Protein AF-A0A736MM46-F1 (afdb_monomer_lite)

Organism: Salmonella typhi (NCBI:txid90370)

pLDDT: mean 91.96, std 11.33, range [44.25, 98.31]

Structure (mmCIF, N/CA/C/O backbone):
data_AF-A0A736MM46-F1
#
_entry.id   AF-A0A736MM46-F1
#
loop_
_atom_site.group_PDB
_atom_site.id
_atom_site.type_symbol
_atom_site.label_atom_id
_atom_site.label_alt_id
_atom_site.label_comp_id
_atom_site.label_asym_id
_atom_site.label_entity_id
_atom_site.label_seq_id
_atom_site.pdbx_PDB_ins_code
_atom_site.Cartn_x
_atom_site.Cartn_y
_atom_site.Cartn_z
_atom_site.occupancy
_atom_site.B_iso_or_equiv
_atom_site.auth_seq_id
_atom_site.auth_comp_id
_atom_site.auth_asym_id
_atom_site.auth_atom_id
_atom_site.pdbx_PDB_model_num
ATOM 1 N N . LYS A 1 1 ? 10.405 -3.646 19.256 1.00 71.06 1 LYS A N 1
ATOM 2 C CA . LYS A 1 1 ? 9.034 -4.218 19.320 1.00 71.06 1 LYS A CA 1
ATOM 3 C C . LYS A 1 1 ? 7.932 -3.158 19.221 1.00 71.06 1 LYS A C 1
ATOM 5 O O . LYS A 1 1 ? 7.202 -3.185 18.248 1.00 71.06 1 LYS A O 1
ATOM 10 N N . GLN A 1 2 ? 7.819 -2.195 20.144 1.00 84.81 2 GLN A N 1
ATOM 11 C CA . GLN A 1 2 ? 6.690 -1.240 20.135 1.00 84.81 2 GLN A CA 1
ATOM 12 C C . GLN A 1 2 ? 6.642 -0.312 18.901 1.00 84.81 2 GLN A C 1
ATOM 14 O O . GLN A 1 2 ? 5.566 -0.062 18.364 1.00 84.81 2 GLN A O 1
ATOM 19 N N . ILE A 1 3 ? 7.797 0.171 18.430 1.00 89.12 3 ILE A N 1
ATOM 20 C CA . ILE A 1 3 ? 7.891 1.033 17.235 1.00 89.12 3 ILE A CA 1
ATOM 21 C C . ILE A 1 3 ? 7.431 0.283 15.981 1.00 89.12 3 ILE A C 1
ATOM 23 O O . ILE A 1 3 ? 6.640 0.805 15.205 1.00 89.12 3 ILE A O 1
ATOM 27 N N . GLU A 1 4 ? 7.869 -0.965 15.829 1.00 90.94 4 GLU A N 1
ATOM 28 C CA . GLU A 1 4 ? 7.489 -1.827 14.710 1.00 90.94 4 GLU A CA 1
ATOM 29 C C . GLU A 1 4 ? 5.974 -2.084 14.689 1.00 90.94 4 GLU A C 1
ATOM 31 O O . GLU A 1 4 ? 5.334 -1.958 13.649 1.00 90.94 4 GLU A O 1
ATOM 36 N N . THR A 1 5 ? 5.371 -2.367 15.849 1.00 94.56 5 THR A N 1
ATOM 37 C CA . THR A 1 5 ? 3.912 -2.503 15.968 1.00 94.56 5 THR A CA 1
ATOM 38 C C . THR A 1 5 ? 3.193 -1.210 15.580 1.00 94.56 5 THR A C 1
ATOM 40 O O . THR A 1 5 ? 2.220 -1.259 14.832 1.00 94.56 5 THR A O 1
ATOM 43 N N . ARG A 1 6 ? 3.684 -0.046 16.028 1.00 93.69 6 ARG A N 1
ATOM 44 C CA . ARG A 1 6 ? 3.117 1.257 15.643 1.00 93.69 6 ARG A CA 1
ATOM 45 C C . ARG A 1 6 ? 3.194 1.494 14.137 1.00 93.69 6 ARG A C 1
ATOM 47 O O . ARG A 1 6 ? 2.207 1.923 13.557 1.00 93.69 6 ARG A O 1
ATOM 54 N N . GLN A 1 7 ? 4.325 1.190 13.504 1.00 93.6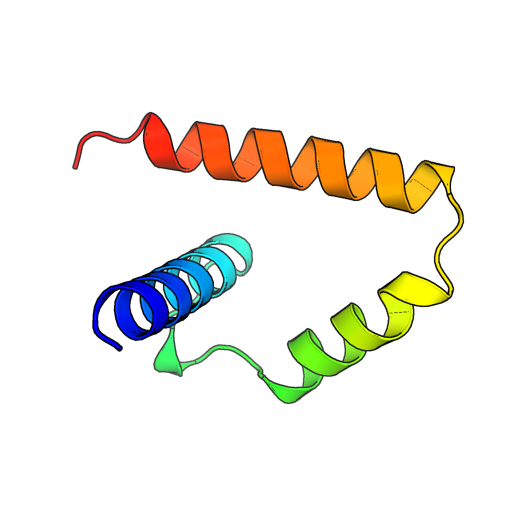9 7 GLN A N 1
ATOM 55 C CA . GLN A 1 7 ? 4.490 1.351 12.056 1.00 93.69 7 GLN A CA 1
ATOM 56 C C . GLN A 1 7 ? 3.534 0.456 11.264 1.00 93.69 7 GLN A C 1
ATOM 58 O O . GLN A 1 7 ? 2.915 0.927 10.315 1.00 93.69 7 GLN A O 1
ATOM 63 N N . LYS A 1 8 ? 3.346 -0.800 11.689 1.00 93.00 8 LYS A N 1
ATOM 64 C CA . LYS A 1 8 ? 2.372 -1.712 11.066 1.00 93.00 8 LYS A CA 1
ATOM 65 C C . LYS A 1 8 ? 0.938 -1.182 11.168 1.00 93.00 8 LYS A C 1
ATOM 67 O O . LYS A 1 8 ? 0.195 -1.260 10.197 1.00 93.00 8 LYS A O 1
ATOM 72 N N . ILE A 1 9 ? 0.567 -0.612 12.317 1.00 94.50 9 ILE A N 1
ATOM 73 C CA . ILE A 1 9 ? -0.760 -0.009 12.526 1.00 94.50 9 ILE A CA 1
ATOM 74 C C . ILE A 1 9 ? -0.949 1.225 11.637 1.00 94.50 9 ILE A C 1
ATOM 76 O O . ILE A 1 9 ? -1.983 1.349 10.985 1.00 94.50 9 ILE A O 1
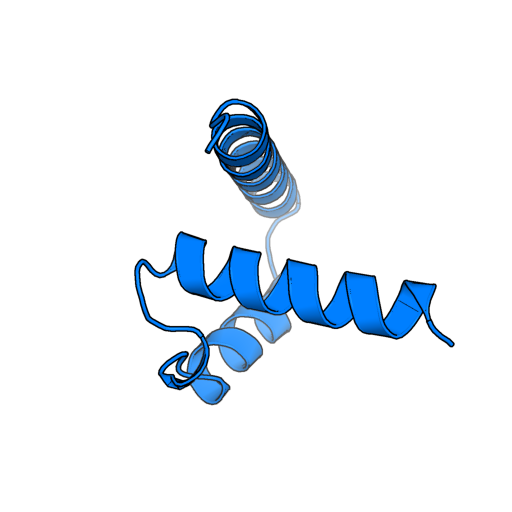ATOM 80 N N . ILE A 1 10 ? 0.048 2.114 11.585 1.00 93.88 10 ILE A N 1
ATOM 81 C CA . ILE A 1 10 ? 0.006 3.321 10.747 1.00 93.88 10 ILE A CA 1
ATOM 82 C C . ILE A 1 10 ? -0.174 2.937 9.279 1.00 93.88 10 ILE A C 1
ATOM 84 O O . ILE A 1 10 ? -1.085 3.446 8.637 1.00 93.88 10 ILE A O 1
ATOM 88 N N . LEU A 1 11 ? 0.619 1.985 8.782 1.00 95.00 11 LEU A N 1
ATOM 89 C CA . LEU A 1 11 ? 0.518 1.534 7.396 1.00 95.00 11 LEU A CA 1
ATOM 90 C C . LEU A 1 11 ? -0.867 0.952 7.083 1.00 95.00 11 LEU A C 1
ATOM 92 O O . LEU A 1 11 ? -1.441 1.255 6.042 1.00 95.00 11 LEU A O 1
ATOM 96 N N . GLY A 1 12 ? -1.434 0.152 7.993 1.00 94.75 12 GLY A N 1
ATOM 97 C CA . GLY A 1 12 ? -2.795 -0.367 7.831 1.00 94.75 12 GLY A CA 1
ATOM 98 C C . GLY A 1 12 ? -3.837 0.749 7.695 1.00 94.75 12 GLY A C 1
ATOM 99 O O . GLY A 1 12 ? -4.697 0.686 6.819 1.00 94.75 12 GLY A O 1
ATOM 100 N N . ALA A 1 13 ? -3.724 1.801 8.511 1.00 94.62 13 ALA A N 1
ATOM 101 C CA . ALA A 1 13 ? -4.605 2.965 8.435 1.00 94.62 13 ALA A CA 1
ATOM 102 C C . ALA A 1 13 ? -4.396 3.789 7.150 1.00 94.62 13 ALA A C 1
ATOM 104 O O . ALA A 1 13 ? -5.365 4.275 6.567 1.00 94.62 13 ALA A O 1
ATOM 105 N N . GLU A 1 14 ? -3.153 3.936 6.688 1.00 95.62 14 GLU A N 1
ATOM 106 C CA . GLU A 1 14 ? -2.822 4.623 5.434 1.00 95.62 14 GL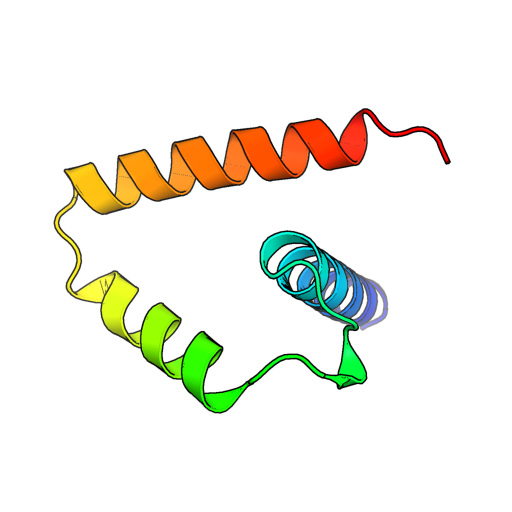U A CA 1
ATOM 107 C C . GLU A 1 14 ? -3.424 3.903 4.221 1.00 95.62 14 GLU A C 1
ATOM 109 O O . GLU A 1 14 ? -4.049 4.550 3.381 1.00 95.62 14 GLU A O 1
ATOM 114 N N . VAL A 1 15 ? -3.305 2.571 4.162 1.00 96.38 15 VAL A N 1
ATOM 115 C CA . VAL A 1 15 ? -3.893 1.745 3.093 1.00 96.38 15 VAL A CA 1
ATOM 116 C C . VAL A 1 15 ? -5.415 1.857 3.091 1.00 96.38 15 VAL A C 1
ATOM 118 O O . VAL A 1 15 ? -6.000 2.151 2.051 1.00 96.38 15 VAL A O 1
ATOM 121 N N . ALA A 1 16 ? -6.054 1.692 4.253 1.00 96.44 16 ALA A N 1
ATOM 122 C CA . ALA A 1 16 ? -7.504 1.824 4.378 1.00 96.44 16 ALA A CA 1
ATOM 123 C C . ALA A 1 16 ? -7.978 3.206 3.910 1.00 96.44 16 ALA A C 1
ATOM 125 O O . ALA A 1 16 ? -8.940 3.324 3.152 1.00 96.44 16 ALA A O 1
ATOM 126 N N . LYS A 1 17 ? -7.245 4.267 4.282 1.00 95.38 17 LYS A N 1
ATOM 127 C CA . LYS A 1 17 ? -7.617 5.617 3.871 1.00 95.38 17 LYS A CA 1
ATOM 128 C C . LYS A 1 17 ? -7.419 5.872 2.379 1.00 95.38 17 LYS A C 1
ATOM 130 O O . LYS A 1 17 ? -8.203 6.623 1.805 1.00 95.38 17 LYS A O 1
ATOM 135 N N . ALA A 1 18 ? -6.393 5.285 1.764 1.00 95.56 18 ALA A N 1
ATOM 136 C CA . ALA A 1 18 ? -6.145 5.411 0.328 1.00 95.56 18 ALA A CA 1
ATOM 137 C C . ALA A 1 18 ? -7.236 4.729 -0.510 1.00 95.56 18 ALA A C 1
ATOM 139 O O . ALA A 1 18 ? -7.567 5.213 -1.588 1.00 95.56 18 ALA A O 1
ATOM 140 N N . LEU A 1 19 ? -7.806 3.639 0.008 1.00 95.44 19 LEU A N 1
ATOM 141 C CA . LEU A 1 19 ? -8.901 2.889 -0.612 1.00 95.44 19 LEU A CA 1
ATOM 142 C C . LEU A 1 19 ? -10.295 3.392 -0.201 1.00 95.44 19 LEU A C 1
ATOM 144 O O . LEU A 1 19 ? -11.292 2.842 -0.655 1.00 95.44 19 LEU A O 1
ATOM 148 N N . ASP A 1 20 ? -10.351 4.413 0.661 1.00 95.00 20 ASP A N 1
ATOM 149 C CA . ASP A 1 20 ? -11.563 4.949 1.294 1.00 95.00 20 ASP A CA 1
ATOM 150 C C . ASP A 1 20 ? -12.481 3.861 1.876 1.00 95.00 20 ASP A C 1
ATOM 152 O O . ASP A 1 20 ? -13.699 3.871 1.711 1.00 95.00 20 ASP A O 1
ATOM 156 N N . CYS A 1 21 ? -11.873 2.904 2.578 1.00 96.00 21 CYS A N 1
ATOM 157 C CA . CYS A 1 21 ? -12.567 1.810 3.241 1.00 96.00 21 CYS A CA 1
ATOM 158 C C . CYS A 1 21 ? -12.179 1.706 4.721 1.00 96.00 21 CYS A C 1
ATOM 160 O O . CYS A 1 21 ? -11.268 2.380 5.211 1.00 96.00 21 CYS A O 1
ATOM 162 N N . ASP A 1 22 ? -12.893 0.855 5.456 1.00 95.88 22 ASP A N 1
ATOM 163 C CA . ASP A 1 22 ? -12.520 0.508 6.822 1.00 95.88 22 ASP A CA 1
ATOM 164 C C . ASP A 1 22 ? -11.337 -0.479 6.820 1.00 95.88 22 ASP A C 1
ATOM 166 O O . ASP A 1 22 ? -11.256 -1.370 5.969 1.00 95.88 22 ASP A O 1
ATOM 170 N N . VAL A 1 23 ? -10.430 -0.355 7.795 1.00 94.06 23 VAL A N 1
ATOM 171 C CA . VAL A 1 23 ? -9.214 -1.183 7.897 1.00 94.06 23 VAL A CA 1
ATOM 172 C C . VAL A 1 23 ? -9.503 -2.687 7.983 1.00 94.06 23 VAL A C 1
ATOM 174 O O . VAL A 1 23 ? -8.698 -3.496 7.521 1.00 94.06 23 VAL A O 1
ATOM 177 N N . PHE A 1 24 ? -10.654 -3.079 8.530 1.00 94.31 24 PHE A N 1
ATOM 178 C CA . PHE A 1 24 ? -11.096 -4.470 8.617 1.00 94.31 24 PHE A CA 1
ATOM 179 C C . PHE A 1 24 ? -11.684 -4.994 7.300 1.00 94.31 24 PHE A C 1
ATOM 181 O O . PHE A 1 24 ? -11.809 -6.206 7.136 1.00 94.31 24 PHE A O 1
ATOM 188 N N . THR A 1 25 ? -12.002 -4.100 6.361 1.00 96.38 25 THR A N 1
ATOM 189 C CA . THR A 1 25 ? -12.624 -4.408 5.061 1.00 96.38 25 THR A CA 1
ATOM 190 C C . THR A 1 25 ? -11.671 -4.279 3.873 1.00 96.38 25 THR A C 1
ATOM 192 O O . THR A 1 25 ? -12.082 -4.496 2.737 1.00 96.38 25 THR A O 1
ATOM 195 N N . VAL A 1 26 ? -10.399 -3.938 4.113 1.00 96.50 26 VAL A N 1
ATOM 196 C CA . VAL A 1 26 ? -9.370 -3.897 3.064 1.00 96.50 26 VAL A CA 1
ATOM 197 C C . VAL A 1 26 ? -9.282 -5.263 2.380 1.00 96.50 26 VAL A C 1
ATOM 199 O O . VAL A 1 26 ? -8.997 -6.266 3.039 1.00 96.50 26 VAL A O 1
ATOM 202 N N . ASP A 1 27 ? -9.472 -5.289 1.059 1.00 96.94 27 ASP A N 1
ATOM 203 C CA . ASP A 1 27 ? -9.216 -6.467 0.228 1.00 96.94 27 ASP A CA 1
ATOM 204 C C . ASP A 1 27 ? -7.704 -6.726 0.171 1.00 96.94 27 ASP A C 1
ATOM 206 O O . ASP A 1 27 ? -6.949 -6.094 -0.576 1.00 96.94 27 ASP A O 1
ATOM 210 N N . LYS A 1 28 ? -7.245 -7.622 1.045 1.00 95.69 28 LYS A N 1
ATOM 211 C CA . LYS A 1 28 ? -5.818 -7.900 1.230 1.00 95.69 28 LYS A CA 1
ATOM 212 C C . LYS A 1 28 ? -5.213 -8.572 0.009 1.00 95.69 28 LYS A C 1
ATOM 214 O O . LYS A 1 28 ? -4.069 -8.267 -0.323 1.00 95.69 28 LYS A O 1
ATOM 219 N N . ASP A 1 29 ? -5.962 -9.452 -0.642 1.00 97.94 29 ASP A N 1
ATOM 220 C CA . ASP A 1 29 ? -5.461 -10.242 -1.761 1.00 97.94 29 ASP A CA 1
ATOM 221 C C . ASP A 1 29 ? -5.217 -9.330 -2.963 1.00 97.94 29 ASP A C 1
ATOM 223 O O . ASP A 1 29 ? -4.136 -9.361 -3.558 1.00 97.94 29 ASP A O 1
ATOM 227 N N . LEU A 1 30 ? -6.158 -8.423 -3.243 1.00 97.25 30 LEU A N 1
ATOM 228 C CA . LEU A 1 30 ? -6.005 -7.426 -4.297 1.00 97.25 30 LEU A CA 1
ATOM 229 C C . LEU A 1 30 ? -4.842 -6.461 -4.019 1.00 97.25 30 LEU A C 1
ATOM 231 O O . LEU A 1 30 ? -4.019 -6.210 -4.902 1.00 97.25 30 LEU A O 1
ATOM 235 N N . VAL A 1 31 ? -4.746 -5.926 -2.796 1.00 96.81 31 VAL A N 1
ATOM 236 C CA . VAL A 1 31 ? -3.666 -4.994 -2.428 1.00 96.81 31 VAL A CA 1
ATOM 237 C C . VAL A 1 31 ? -2.301 -5.661 -2.554 1.00 96.81 31 VAL A C 1
ATOM 239 O O . VAL A 1 31 ? -1.401 -5.091 -3.171 1.00 96.81 31 VAL A O 1
ATOM 242 N N . LEU A 1 32 ? -2.132 -6.866 -2.005 1.00 97.44 32 LEU A N 1
ATOM 243 C CA . LEU A 1 32 ? -0.861 -7.583 -2.087 1.00 97.44 32 LEU A CA 1
ATOM 244 C C . LEU A 1 32 ? -0.523 -7.958 -3.532 1.00 97.44 32 LEU A C 1
ATOM 246 O O . LEU A 1 32 ? 0.627 -7.784 -3.929 1.00 97.44 32 LEU A O 1
ATOM 250 N N . GLY A 1 33 ? -1.510 -8.373 -4.332 1.00 98.31 33 GLY A N 1
ATOM 251 C CA . GLY A 1 33 ? -1.336 -8.615 -5.765 1.00 98.31 33 GLY A CA 1
ATOM 252 C C . GLY A 1 33 ? -0.783 -7.393 -6.503 1.00 98.31 33 GLY A C 1
ATOM 253 O O . GLY A 1 33 ? 0.221 -7.501 -7.199 1.00 98.31 33 GLY A O 1
ATOM 254 N N . MET A 1 34 ? -1.353 -6.203 -6.278 1.00 96.75 34 MET A N 1
ATOM 255 C CA . MET A 1 34 ? -0.843 -4.960 -6.877 1.00 96.75 34 MET A CA 1
ATOM 256 C C . MET A 1 34 ? 0.575 -4.606 -6.406 1.00 96.75 34 MET A C 1
ATOM 258 O O . MET A 1 34 ? 1.394 -4.140 -7.197 1.00 96.75 34 MET A O 1
ATOM 262 N N . LEU A 1 35 ? 0.887 -4.812 -5.122 1.00 96.38 35 LEU A N 1
ATOM 263 C CA . LEU A 1 35 ? 2.222 -4.523 -4.585 1.00 96.38 35 LEU A CA 1
ATOM 264 C C . LEU A 1 35 ? 3.298 -5.446 -5.174 1.00 96.38 35 LEU A C 1
ATOM 266 O O . LEU A 1 35 ? 4.433 -5.006 -5.368 1.00 96.38 35 LEU A O 1
ATOM 270 N N . LEU A 1 36 ? 2.952 -6.698 -5.485 1.00 97.75 36 LEU A N 1
ATOM 271 C CA . LEU A 1 36 ? 3.859 -7.654 -6.126 1.00 97.75 36 LEU A CA 1
ATOM 272 C C . LEU A 1 36 ? 4.226 -7.264 -7.564 1.00 97.75 36 LEU A C 1
ATOM 274 O O . LEU A 1 36 ? 5.277 -7.686 -8.037 1.00 97.75 36 LEU A O 1
ATOM 278 N N . GLU A 1 37 ? 3.439 -6.409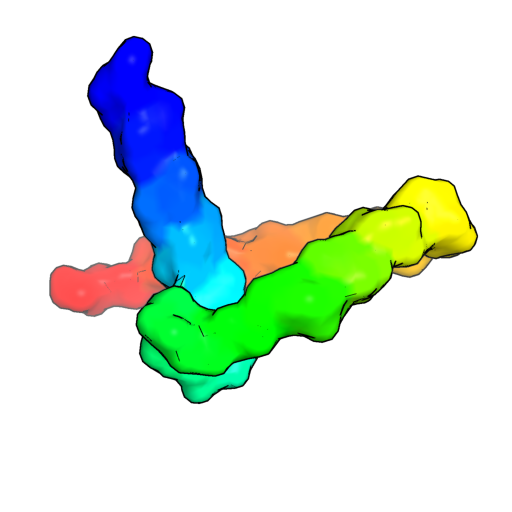 -8.224 1.00 97.31 37 GLU A N 1
ATOM 279 C CA . GLU A 1 37 ? 3.760 -5.879 -9.557 1.00 97.31 37 GLU A CA 1
ATOM 280 C C . GLU A 1 37 ? 4.753 -4.709 -9.532 1.00 97.31 37 GLU A C 1
ATOM 282 O O . GLU A 1 37 ? 5.353 -4.375 -10.556 1.00 97.31 37 GLU A O 1
ATOM 287 N N . ILE A 1 38 ? 5.003 -4.101 -8.364 1.00 96.62 38 ILE A N 1
ATOM 288 C CA . ILE A 1 38 ? 5.910 -2.949 -8.236 1.00 96.62 38 ILE A CA 1
ATOM 289 C C . ILE A 1 38 ? 7.300 -3.201 -8.848 1.00 96.62 38 ILE A C 1
ATOM 291 O O . ILE A 1 38 ? 7.796 -2.302 -9.533 1.00 96.62 38 ILE A O 1
ATOM 295 N N . PRO A 1 39 ? 7.970 -4.356 -8.652 1.00 96.88 39 PRO A N 1
ATOM 296 C CA . PRO A 1 39 ? 9.267 -4.628 -9.268 1.00 96.88 39 PRO A CA 1
ATOM 297 C C . PRO A 1 39 ? 9.250 -4.534 -10.798 1.00 96.88 39 PRO A C 1
ATOM 299 O O . PRO A 1 39 ? 10.229 -4.038 -11.362 1.00 96.88 39 PRO A O 1
ATOM 302 N N . HIS A 1 40 ? 8.141 -4.914 -11.440 1.00 97.44 40 HIS A N 1
ATOM 303 C CA . HIS A 1 40 ? 7.968 -4.930 -12.896 1.00 97.44 40 HIS A CA 1
ATOM 304 C C . HIS A 1 40 ? 7.592 -3.567 -13.492 1.00 97.44 40 HIS A C 1
ATOM 306 O O . HIS A 1 40 ? 7.647 -3.398 -14.708 1.00 97.44 40 HIS A O 1
ATOM 312 N N . LEU A 1 41 ? 7.250 -2.575 -12.662 1.00 96.62 41 LEU A N 1
ATOM 313 C CA . LEU A 1 41 ? 6.929 -1.232 -13.143 1.00 96.62 41 LEU A CA 1
ATOM 314 C C . LEU A 1 41 ? 8.138 -0.547 -13.793 1.00 96.62 41 LEU A C 1
ATOM 316 O O . LEU A 1 41 ? 9.279 -0.655 -13.313 1.00 96.62 41 LEU A O 1
ATOM 320 N N . HIS A 1 42 ? 7.850 0.247 -14.826 1.00 97.81 42 HIS A N 1
ATOM 321 C CA . HIS A 1 42 ? 8.820 1.148 -15.434 1.00 97.81 42 HIS A CA 1
ATOM 322 C C . HIS A 1 42 ? 9.369 2.130 -14.376 1.00 97.81 42 HIS A C 1
ATOM 324 O O . HIS A 1 42 ? 8.621 2.555 -13.486 1.00 97.81 42 HIS A O 1
ATOM 330 N N . PRO A 1 43 ? 10.660 2.510 -14.423 1.00 97.44 43 PRO A N 1
ATOM 331 C CA . PRO A 1 43 ? 11.241 3.454 -13.466 1.00 97.44 43 PRO A CA 1
ATOM 332 C C . PRO A 1 43 ? 10.459 4.769 -13.323 1.00 97.44 43 PRO A C 1
ATOM 334 O O . PRO A 1 43 ? 10.244 5.224 -12.199 1.00 97.44 43 PRO A O 1
ATOM 337 N N . ASP A 1 44 ? 9.966 5.324 -14.431 1.00 97.44 44 ASP A N 1
ATOM 338 C CA . ASP A 1 44 ? 9.186 6.571 -14.420 1.00 97.44 44 ASP A CA 1
ATOM 339 C C . ASP A 1 44 ? 7.845 6.410 -13.691 1.00 97.44 44 ASP A C 1
ATOM 341 O O . ASP A 1 44 ? 7.439 7.280 -12.918 1.00 97.44 44 ASP A O 1
ATOM 345 N N . ASP A 1 45 ? 7.179 5.262 -13.857 1.00 97.19 45 ASP A N 1
ATOM 346 C CA . ASP A 1 45 ? 5.945 4.958 -13.130 1.00 97.19 45 ASP A CA 1
ATOM 347 C C . ASP A 1 45 ? 6.219 4.796 -11.634 1.00 97.19 45 ASP A C 1
ATOM 349 O O . ASP A 1 45 ? 5.467 5.311 -10.805 1.00 97.19 45 ASP A O 1
ATOM 353 N N . LYS A 1 46 ? 7.339 4.159 -11.262 1.00 97.38 46 LYS A N 1
ATOM 354 C CA . LYS A 1 46 ? 7.772 4.070 -9.857 1.00 97.38 46 LYS A CA 1
ATOM 355 C C . LYS A 1 46 ? 7.967 5.460 -9.250 1.00 97.38 46 LYS A C 1
ATOM 357 O O . LYS A 1 46 ? 7.557 5.686 -8.109 1.00 97.38 46 LYS A O 1
ATOM 362 N N . GLU A 1 47 ? 8.579 6.394 -9.979 1.00 97.81 47 GLU A N 1
ATOM 363 C CA . GLU A 1 47 ? 8.744 7.773 -9.506 1.00 97.81 47 GLU A CA 1
ATOM 364 C C . GLU A 1 47 ? 7.395 8.492 -9.382 1.00 97.81 47 GLU A C 1
ATOM 366 O O . GLU A 1 47 ? 7.113 9.116 -8.352 1.00 97.81 47 GLU A O 1
ATOM 371 N N . ARG A 1 48 ? 6.527 8.351 -10.388 1.00 97.75 48 ARG A N 1
ATOM 372 C CA . ARG A 1 48 ? 5.178 8.921 -10.379 1.00 97.75 48 ARG A CA 1
ATOM 373 C C . ARG A 1 48 ? 4.369 8.427 -9.180 1.00 97.75 48 ARG A C 1
ATOM 375 O O . ARG A 1 48 ? 3.824 9.251 -8.447 1.00 97.75 48 ARG A O 1
ATOM 382 N N . PHE A 1 49 ? 4.332 7.117 -8.927 1.00 96.75 49 PHE A N 1
ATOM 383 C CA . PHE A 1 49 ? 3.616 6.550 -7.782 1.00 96.75 49 PHE A CA 1
ATOM 384 C C . PHE A 1 49 ? 4.206 7.005 -6.447 1.00 96.75 49 PHE A C 1
ATOM 386 O O . PHE A 1 49 ? 3.447 7.359 -5.543 1.00 96.75 49 PHE A O 1
ATOM 393 N N . LYS A 1 50 ? 5.539 7.095 -6.322 1.00 96.44 50 LYS A N 1
ATOM 394 C CA . LYS A 1 50 ? 6.176 7.684 -5.131 1.00 96.44 50 LYS A CA 1
ATOM 395 C C . LYS A 1 50 ? 5.727 9.126 -4.911 1.00 96.44 50 LYS A C 1
ATOM 397 O O . LYS A 1 50 ? 5.385 9.486 -3.787 1.00 96.44 50 LYS A O 1
ATOM 402 N N . ARG A 1 51 ? 5.689 9.950 -5.964 1.00 97.38 51 ARG A N 1
ATOM 403 C CA . ARG A 1 51 ? 5.239 11.347 -5.881 1.00 97.38 51 ARG A CA 1
ATOM 404 C C . ARG A 1 51 ? 3.783 11.446 -5.432 1.00 97.38 51 ARG A C 1
ATOM 406 O O . ARG A 1 51 ? 3.489 12.196 -4.504 1.00 97.38 51 ARG A O 1
ATOM 413 N N . SER A 1 52 ? 2.895 10.658 -6.034 1.00 96.06 52 SER A N 1
ATOM 414 C CA . SER A 1 52 ? 1.487 10.584 -5.632 1.00 96.06 52 SER A CA 1
ATOM 415 C C . SER A 1 52 ? 1.328 10.140 -4.174 1.00 96.06 52 SER A C 1
ATOM 417 O O . SER A 1 52 ? 0.598 10.784 -3.422 1.00 96.06 52 SER A O 1
ATOM 419 N N . GLY A 1 53 ? 2.059 9.106 -3.744 1.00 95.50 53 GLY A N 1
ATOM 420 C CA . GLY A 1 53 ? 2.050 8.628 -2.360 1.00 95.50 53 GLY A CA 1
ATOM 421 C C . GLY A 1 53 ? 2.536 9.682 -1.361 1.00 95.50 53 GLY A C 1
ATOM 422 O O . GLY A 1 53 ? 1.897 9.897 -0.334 1.00 95.50 53 GLY A O 1
ATOM 423 N N . MET A 1 54 ? 3.613 10.410 -1.678 1.00 95.75 54 MET A N 1
ATOM 424 C CA . MET A 1 54 ? 4.105 11.510 -0.837 1.00 95.75 54 MET A CA 1
ATOM 425 C C . MET A 1 54 ? 3.057 12.616 -0.654 1.00 95.75 54 MET A C 1
ATOM 427 O O . MET A 1 54 ? 2.850 13.075 0.471 1.00 95.75 54 MET A O 1
ATOM 431 N N . LEU A 1 55 ? 2.378 13.027 -1.732 1.00 95.31 55 LEU A N 1
ATOM 432 C CA . LEU A 1 55 ? 1.315 14.037 -1.672 1.00 95.31 55 LEU A CA 1
ATOM 433 C C . LEU A 1 55 ? 0.120 13.556 -0.840 1.00 95.31 55 LEU A C 1
ATOM 435 O O . LEU A 1 55 ? -0.389 14.302 -0.001 1.00 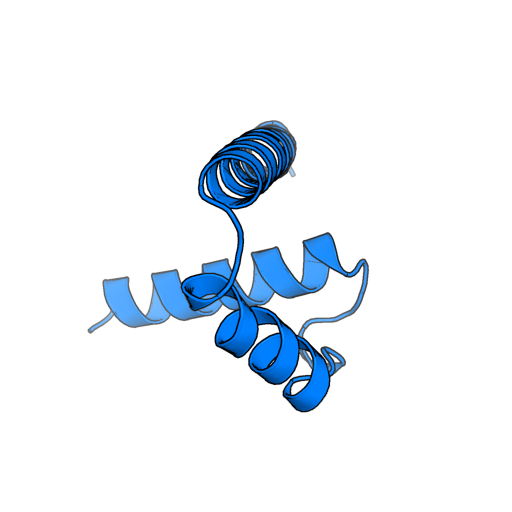95.31 55 LEU A O 1
ATOM 439 N N . PHE A 1 56 ? -0.291 12.299 -1.019 1.00 94.75 56 PHE A N 1
ATOM 440 C CA . PHE A 1 56 ? -1.364 11.696 -0.235 1.00 94.75 56 PHE A CA 1
ATOM 441 C C . PHE A 1 56 ? -1.034 11.693 1.266 1.00 94.75 56 PHE A C 1
ATOM 443 O O . PHE A 1 56 ? -1.811 12.217 2.067 1.00 94.75 56 PHE A O 1
ATOM 450 N N . LEU A 1 57 ? 0.152 11.215 1.653 1.00 93.12 57 LEU A N 1
ATOM 451 C CA . LEU A 1 57 ? 0.590 11.187 3.054 1.00 93.12 57 LEU A CA 1
ATOM 452 C C . LEU A 1 57 ? 0.719 12.594 3.659 1.00 93.12 57 LEU A C 1
ATOM 454 O O . LEU A 1 57 ? 0.361 12.810 4.818 1.00 93.12 57 LEU A O 1
ATOM 458 N N . ALA A 1 58 ? 1.188 13.577 2.885 1.00 92.19 58 ALA A N 1
ATOM 459 C CA . ALA A 1 58 ? 1.229 14.972 3.324 1.00 92.19 58 ALA A CA 1
ATOM 460 C C . ALA A 1 58 ? -0.182 15.527 3.595 1.00 92.19 58 ALA A C 1
ATOM 462 O O . ALA A 1 58 ? -0.398 16.188 4.613 1.00 92.19 58 ALA A O 1
ATOM 463 N N . SER A 1 59 ? -1.160 15.191 2.745 1.00 89.50 59 SER A N 1
ATOM 464 C CA . SER A 1 59 ? -2.567 15.576 2.937 1.00 89.50 59 SER A CA 1
ATOM 465 C C . SER A 1 59 ? -3.199 14.962 4.197 1.00 89.50 59 SER A C 1
ATOM 467 O O . SER A 1 59 ? -4.138 15.521 4.769 1.00 89.50 59 SER A O 1
ATOM 469 N N . MET A 1 60 ? -2.690 13.813 4.655 1.00 84.88 60 MET A N 1
ATOM 470 C CA . MET A 1 60 ? -3.120 13.186 5.907 1.00 84.88 60 MET A CA 1
ATOM 471 C C . MET A 1 60 ? -2.509 13.883 7.124 1.00 84.88 60 MET A C 1
ATOM 473 O O . MET A 1 60 ? -3.219 14.134 8.090 1.00 84.88 60 MET A O 1
ATOM 477 N N . LYS A 1 61 ? -1.225 14.265 7.067 1.00 74.62 61 LYS A N 1
ATOM 478 C CA . LYS A 1 61 ? -0.540 14.975 8.166 1.00 74.62 61 LYS A CA 1
ATOM 479 C C . LYS A 1 61 ? -1.090 16.384 8.420 1.00 74.62 61 LYS A C 1
ATOM 481 O O . LYS A 1 61 ? -1.012 16.868 9.544 1.00 74.62 61 LYS A O 1
ATOM 486 N N . GLY A 1 62 ? -1.641 17.038 7.395 1.00 62.19 62 GLY A N 1
ATOM 487 C CA . GLY A 1 62 ? -2.270 18.360 7.514 1.00 62.19 62 GLY A CA 1
ATOM 488 C C . GLY A 1 62 ? -3.645 18.354 8.193 1.00 62.19 62 GLY A C 1
ATOM 489 O O . GLY A 1 62 ? -4.120 19.409 8.614 1.00 62.19 62 GLY A O 1
ATOM 490 N N . ARG A 1 63 ? -4.284 17.186 8.340 1.00 58.78 63 ARG A N 1
ATOM 491 C CA . ARG A 1 63 ? -5.535 17.047 9.090 1.00 58.78 63 ARG A CA 1
ATOM 492 C C . ARG A 1 63 ? -5.216 16.942 10.578 1.00 58.78 63 ARG A C 1
ATOM 494 O O . ARG A 1 63 ? -4.961 15.860 11.093 1.00 58.78 63 ARG A O 1
ATOM 501 N N . LYS A 1 64 ? -5.242 18.084 11.271 1.00 44.25 64 LYS A N 1
ATOM 502 C CA . LYS A 1 64 ? -5.486 18.092 12.717 1.00 44.25 64 LYS A CA 1
ATOM 503 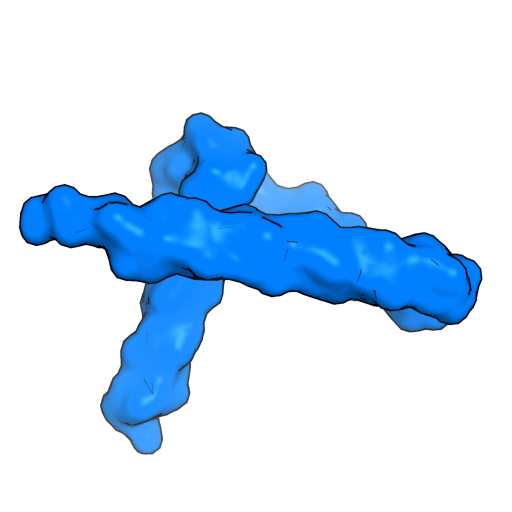C C . LYS A 1 64 ? -6.905 17.551 12.925 1.00 44.25 64 LYS A C 1
ATOM 505 O O . LYS A 1 64 ? -7.861 18.238 12.579 1.00 44.25 64 LYS A O 1
ATOM 510 N N . THR A 1 65 ? -7.021 16.306 13.372 1.00 44.59 65 THR A N 1
ATOM 511 C CA . THR A 1 65 ? -8.213 15.831 14.090 1.00 44.59 65 THR A CA 1
ATOM 512 C C . THR A 1 65 ? -8.317 16.544 15.423 1.00 44.59 65 THR A C 1
ATOM 514 O O . THR A 1 65 ? -7.244 16.687 16.059 1.00 44.59 65 THR A O 1
#

Sequence (65 aa):
KQIETRQKIILGAEVAKALDCDVFTVDKDLVLGMLLEIPHLHPDDKERFKRSGMLFLASMKGRKT

Secondary structure (DSSP, 8-state):
-HHHHHHHHHHHHHHHHHTTS-TTT--HHHHHHHHHTGGGS-HHHHHHHHHHHHHHHHHHHT---

InterPro domains:
  IPR009444 Conjugal transfer, TraD, alpha-type [PF06412] (1-57)

Foldseek 3Di:
DVVVVVVVVVVLVLQCVVVVHDSVPPPPVVVVVVVVCLVVDDPVVNVVVVVVSVVSVVVVVPDDD

Radius of gyration: 13.41 Å; chains: 1; bounding box: 24×29×36 Å